Protein AF-A0A379UQJ4-F1 (afdb_monomer_lite)

Organism: Salmonella enterica I (NCBI:txid59201)

pLDDT: mean 82.6, std 14.88, range [49.59, 97.81]

Sequence (68 aa):
MKNFKKMMTLMALCLSVAITTSGYATTLPDIPEPLKNGTGAIDNNGVIYVGLGTAGTSWYKIDLKKAT

Radius of gyration: 22.98 Å; chains: 1; bounding box: 32×33×65 Å

Foldseek 3Di:
DVVVVVVVVVVVVVVVVVPDPPPPPPDFDDDPDDDDPWDWDADPQGKIKIADDVNPHDIDIGRPVVRD

Secondary structure (DSSP, 8-state):
-HHHHHHHHHHHHHHHHT-------PPPPPPSS--SS-EEEE-TTSEEEEE-GGGTT-EEEEETTT--

Structure (mmCIF, N/CA/C/O backbone):
data_AF-A0A379UQJ4-F1
#
_entry.id   AF-A0A379UQJ4-F1
#
loop_
_atom_site.group_PDB
_atom_site.id
_atom_site.type_symbol
_atom_site.label_atom_id
_atom_site.label_alt_id
_atom_site.label_comp_id
_atom_site.label_asym_id
_atom_site.label_entity_id
_atom_site.label_seq_id
_atom_site.pdbx_PDB_ins_code
_atom_site.Cartn_x
_atom_site.Cartn_y
_atom_site.Cartn_z
_atom_site.occupancy
_atom_site.B_iso_or_equiv
_atom_site.auth_seq_id
_atom_site.auth_comp_id
_atom_site.auth_asym_id
_atom_site.auth_atom_id
_atom_site.pdbx_PDB_model_num
ATOM 1 N N . MET A 1 1 ? -18.070 21.803 53.582 1.00 60.41 1 MET A N 1
ATOM 2 C CA . MET A 1 1 ? -18.356 20.597 52.756 1.00 60.41 1 MET A CA 1
ATOM 3 C C . MET A 1 1 ? -18.558 20.857 51.257 1.00 60.41 1 MET A C 1
ATOM 5 O O . MET A 1 1 ? -18.103 20.040 50.468 1.00 60.41 1 MET A O 1
ATOM 9 N N . LYS A 1 2 ? -19.216 21.946 50.821 1.00 63.59 2 LYS A N 1
ATOM 10 C CA . LYS A 1 2 ? -19.542 22.193 49.394 1.00 63.59 2 LYS A CA 1
ATOM 11 C C . LYS A 1 2 ? -18.311 22.261 48.466 1.00 63.59 2 LYS A C 1
ATOM 13 O O . LYS A 1 2 ? -18.353 21.733 47.362 1.00 63.59 2 LYS A O 1
ATOM 1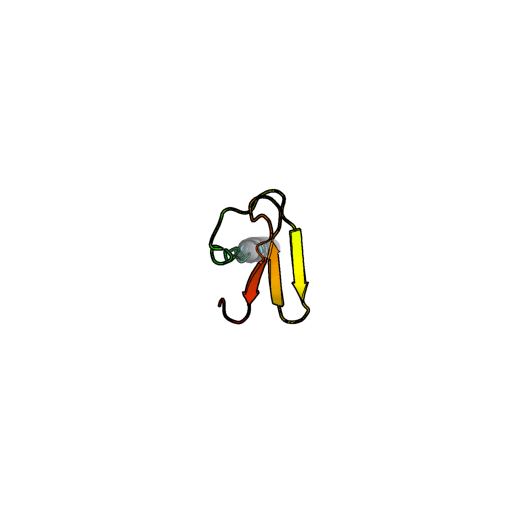8 N N . ASN A 1 3 ? -17.207 22.840 48.944 1.00 68.12 3 ASN A N 1
ATOM 19 C CA . ASN A 1 3 ? -15.966 22.999 48.171 1.00 68.12 3 ASN A CA 1
ATOM 20 C C . ASN A 1 3 ? -15.150 21.698 48.070 1.00 68.12 3 ASN A C 1
ATOM 22 O O . ASN A 1 3 ? -14.545 21.436 47.039 1.00 68.12 3 ASN A O 1
ATOM 26 N N . PHE A 1 4 ? -15.217 20.841 49.095 1.00 71.56 4 PHE A N 1
ATOM 27 C CA . PHE A 1 4 ? -14.573 19.524 49.094 1.00 71.56 4 PHE A CA 1
ATOM 28 C C . PHE A 1 4 ? -15.196 18.596 48.042 1.00 71.56 4 PHE A C 1
ATOM 30 O O . PHE A 1 4 ? -14.482 17.961 47.276 1.00 71.56 4 PHE A O 1
ATOM 37 N N . LYS A 1 5 ? -16.534 18.604 47.923 1.00 73.94 5 LYS A N 1
ATOM 38 C CA . LYS A 1 5 ? -17.243 17.832 46.889 1.00 73.94 5 LYS A CA 1
ATOM 39 C C . LYS A 1 5 ? -16.853 18.275 45.475 1.00 73.94 5 LYS A C 1
ATOM 41 O O . LYS A 1 5 ? -16.581 17.420 44.650 1.00 73.94 5 LYS A O 1
ATOM 46 N N . LYS A 1 6 ? -16.742 19.587 45.220 1.00 72.62 6 LYS A N 1
ATOM 47 C CA . LYS A 1 6 ? -16.299 20.131 43.920 1.00 72.62 6 LYS A CA 1
ATOM 48 C C . LYS A 1 6 ? -14.877 19.699 43.551 1.00 72.62 6 LYS A C 1
ATOM 50 O O . LYS A 1 6 ? -14.642 19.336 42.405 1.00 72.62 6 LYS A O 1
ATOM 55 N N . MET A 1 7 ? -13.956 19.709 44.516 1.00 76.06 7 MET A N 1
ATOM 56 C CA . MET A 1 7 ? -12.577 19.258 44.306 1.00 76.06 7 MET A CA 1
ATOM 57 C C . MET A 1 7 ? -12.520 17.759 43.987 1.00 76.06 7 MET A C 1
ATOM 59 O O . MET A 1 7 ? -11.818 17.353 43.067 1.00 76.06 7 MET A O 1
ATOM 63 N N . MET A 1 8 ? -13.331 16.950 44.674 1.00 75.75 8 MET A N 1
ATOM 64 C CA . MET A 1 8 ? -13.452 15.515 44.402 1.00 75.75 8 MET A CA 1
ATOM 65 C C . MET A 1 8 ? -14.076 15.227 43.028 1.00 75.75 8 MET A C 1
ATOM 67 O O . MET A 1 8 ? -13.612 14.336 42.324 1.00 75.75 8 MET A O 1
ATOM 71 N N . THR A 1 9 ? -15.079 16.006 42.608 1.00 77.06 9 THR A N 1
ATOM 72 C CA . THR A 1 9 ? -15.682 15.888 41.269 1.00 77.06 9 THR A CA 1
ATOM 73 C C . THR A 1 9 ? -14.702 16.283 40.161 1.00 77.06 9 THR A C 1
ATOM 75 O O . THR A 1 9 ? -14.639 15.602 39.142 1.00 77.06 9 THR A O 1
ATOM 78 N N . LEU A 1 10 ? -13.906 17.339 40.359 1.00 80.19 10 LEU A N 1
ATOM 79 C CA . LEU A 1 10 ? -12.886 17.760 39.395 1.00 80.19 10 LEU A CA 1
ATOM 80 C C . LEU A 1 10 ? -11.760 16.721 39.274 1.00 80.19 10 LEU A C 1
ATOM 82 O O . LEU A 1 10 ? -11.334 16.408 38.168 1.00 80.19 10 LEU A O 1
ATOM 86 N N . MET A 1 11 ? -11.335 16.131 40.394 1.00 78.56 11 MET A N 1
ATOM 87 C CA . MET A 1 11 ? -10.329 15.066 40.396 1.00 78.56 11 MET A CA 1
ATOM 88 C C . MET A 1 11 ? -10.826 13.805 39.670 1.00 78.56 11 MET A C 1
ATO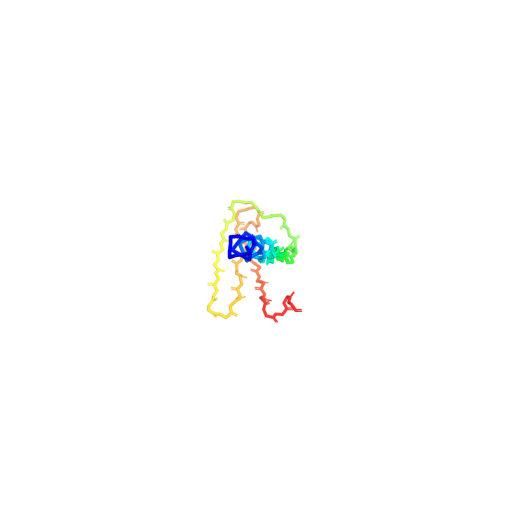M 90 O O . MET A 1 11 ? -10.082 13.210 38.894 1.00 78.56 11 MET A O 1
ATOM 94 N N . ALA A 1 12 ? -12.094 13.427 39.871 1.00 75.62 12 ALA A N 1
ATOM 95 C CA . ALA A 1 12 ? -12.714 12.301 39.172 1.00 75.62 12 ALA A CA 1
ATOM 96 C C . ALA A 1 12 ? -12.823 12.535 37.652 1.00 75.62 12 ALA A C 1
ATOM 98 O O . ALA A 1 12 ? -12.616 11.604 36.878 1.00 75.62 12 ALA A O 1
ATOM 99 N N . LEU A 1 13 ? -13.091 13.775 37.226 1.00 77.25 13 LEU A N 1
ATOM 100 C CA . LEU A 1 13 ? -13.113 14.157 35.812 1.00 77.25 13 LEU A CA 1
ATOM 101 C C . LEU A 1 13 ? -11.711 14.125 35.180 1.00 77.25 13 LEU A C 1
ATOM 103 O O . LEU A 1 13 ? -11.555 13.670 34.054 1.00 77.25 13 LEU A O 1
ATOM 107 N N . CYS A 1 14 ? -10.673 14.567 35.893 1.00 72.44 14 CYS A N 1
ATOM 108 C CA . CYS A 1 14 ? -9.300 14.494 35.382 1.00 72.44 14 CYS A CA 1
ATOM 109 C C . CYS A 1 14 ? -8.810 13.044 35.228 1.00 72.44 14 CYS A C 1
ATOM 111 O O . CYS A 1 14 ? -8.099 12.736 34.274 1.00 72.44 14 CYS A O 1
ATOM 113 N N . LEU A 1 15 ? -9.211 12.145 36.133 1.00 69.69 15 LEU A N 1
ATOM 114 C CA . LEU A 1 15 ? -8.858 10.723 36.060 1.00 69.69 15 LEU A CA 1
ATOM 115 C C . LEU A 1 15 ? -9.579 9.987 34.920 1.00 69.69 15 LEU A C 1
ATOM 117 O O . LEU A 1 15 ? -9.016 9.045 34.369 1.00 69.69 15 LEU A O 1
ATOM 121 N N . SER A 1 16 ? -10.785 10.414 34.525 1.00 66.31 16 SER A N 1
ATOM 122 C CA . SER A 1 16 ? -11.509 9.782 33.414 1.00 66.31 16 SER A CA 1
ATOM 123 C C . SER A 1 16 ? -10.960 10.158 32.032 1.00 66.31 16 SER A C 1
ATOM 125 O O . SER A 1 16 ? -11.085 9.368 31.101 1.00 66.31 16 SER A O 1
ATOM 127 N N . VAL A 1 17 ? -10.298 11.313 31.894 1.00 62.91 17 VAL A N 1
ATOM 128 C CA . VAL A 1 17 ? -9.662 11.748 30.632 1.00 62.91 17 VAL A CA 1
ATOM 129 C C . VAL A 1 17 ? -8.339 11.016 30.364 1.00 62.91 17 VAL A C 1
ATOM 131 O O . VAL A 1 17 ? -7.911 10.924 29.219 1.00 62.91 17 VAL A O 1
ATOM 134 N N . ALA A 1 18 ? -7.704 10.442 31.392 1.00 59.62 18 ALA A N 1
ATOM 135 C CA . ALA A 1 18 ? -6.458 9.684 31.247 1.00 59.62 18 ALA A CA 1
ATOM 136 C C . ALA A 1 18 ? -6.651 8.279 30.641 1.00 59.62 18 ALA A C 1
ATOM 138 O O . ALA A 1 18 ? -5.671 7.624 30.294 1.00 59.62 18 ALA A O 1
ATOM 139 N N . ILE A 1 19 ? -7.897 7.818 30.481 1.00 61.12 19 ILE A N 1
ATOM 140 C CA . ILE A 1 19 ? -8.231 6.554 29.811 1.00 61.12 19 ILE A CA 1
ATOM 141 C C . ILE A 1 19 ? -8.478 6.840 28.325 1.00 61.12 19 ILE A C 1
ATOM 143 O O . ILE A 1 19 ? -9.537 6.544 27.772 1.00 61.12 19 ILE A O 1
ATOM 147 N N . THR A 1 20 ? -7.520 7.475 27.657 1.00 62.62 20 THR A N 1
ATOM 148 C CA . THR A 1 20 ? -7.512 7.466 26.197 1.00 62.62 20 THR A CA 1
ATOM 149 C C . THR A 1 20 ? -6.985 6.110 25.756 1.00 62.62 20 THR A C 1
ATOM 151 O O . THR A 1 20 ? -5.907 5.669 26.151 1.00 62.62 20 THR A O 1
ATOM 154 N N . THR A 1 21 ? -7.781 5.403 24.961 1.00 60.72 21 THR A N 1
ATOM 155 C CA . THR A 1 21 ? -7.358 4.171 24.306 1.00 60.72 21 THR A CA 1
ATOM 156 C C . THR A 1 21 ? -6.108 4.477 23.490 1.00 60.72 21 THR A C 1
ATOM 158 O O . THR A 1 21 ? -6.171 5.271 22.548 1.00 60.72 21 THR A O 1
ATOM 161 N N . SER A 1 22 ? -4.976 3.855 23.818 1.00 59.44 22 SER A N 1
ATOM 162 C CA . SER A 1 22 ? -3.867 3.752 22.878 1.00 59.44 22 SER A CA 1
ATOM 163 C C . SER A 1 22 ? -4.394 2.961 21.686 1.00 59.44 22 SER A C 1
ATOM 165 O O . SER A 1 22 ? -4.515 1.739 21.751 1.00 59.44 22 SER A O 1
ATOM 167 N N . GLY A 1 23 ? -4.801 3.658 20.626 1.00 55.78 23 GLY A N 1
ATOM 168 C CA . GLY A 1 23 ? -5.087 3.020 19.353 1.00 55.78 23 GLY A CA 1
ATOM 169 C C . GLY A 1 23 ? -3.797 2.366 18.889 1.00 55.78 23 GLY A C 1
ATOM 170 O O . GLY A 1 23 ? -2.891 3.059 18.430 1.00 55.78 23 GLY A O 1
ATOM 171 N N . TYR A 1 24 ? -3.674 1.053 19.079 1.00 57.00 24 TYR A N 1
ATOM 172 C CA . TYR A 1 24 ? -2.588 0.289 18.491 1.00 57.00 24 TYR A CA 1
ATOM 173 C C . TYR A 1 24 ? -2.691 0.493 16.982 1.00 57.00 24 TYR A C 1
ATOM 175 O O . TYR A 1 24 ? -3.669 0.075 16.360 1.00 57.00 24 TYR A O 1
ATOM 183 N N . ALA A 1 25 ? -1.713 1.185 16.397 1.00 55.59 25 ALA A N 1
ATOM 184 C CA . ALA A 1 25 ? -1.553 1.191 14.956 1.00 55.59 25 ALA A CA 1
ATOM 185 C C . ALA A 1 25 ? -1.309 -0.264 14.555 1.00 55.59 25 ALA A C 1
ATOM 187 O O . ALA A 1 25 ? -0.242 -0.816 14.817 1.00 55.59 25 ALA A O 1
ATOM 188 N N . THR A 1 26 ? -2.338 -0.915 14.016 1.00 67.44 26 THR A N 1
ATOM 189 C CA . THR A 1 26 ? -2.192 -2.273 13.504 1.00 67.44 26 THR A CA 1
ATOM 190 C C . THR A 1 26 ? -1.249 -2.180 12.316 1.00 67.44 26 THR A C 1
ATOM 192 O O . THR A 1 26 ? -1.513 -1.445 11.362 1.00 67.44 26 THR A O 1
ATOM 195 N N . THR A 1 27 ? -0.106 -2.849 12.412 1.00 78.56 27 THR A N 1
ATOM 196 C CA . THR A 1 27 ? 0.858 -2.918 11.318 1.00 78.56 27 THR A CA 1
ATOM 197 C C . THR A 1 27 ? 0.240 -3.701 10.169 1.00 78.56 27 THR A C 1
ATOM 199 O O . THR A 1 27 ? -0.351 -4.758 10.387 1.00 78.56 27 THR A O 1
ATOM 202 N N . LEU A 1 28 ? 0.368 -3.181 8.949 1.00 86.88 28 LEU A N 1
ATOM 203 C CA . LEU A 1 28 ? -0.010 -3.923 7.750 1.00 86.88 28 LEU A CA 1
ATOM 204 C C . LEU A 1 28 ? 0.874 -5.175 7.616 1.00 86.88 28 LEU A C 1
ATOM 206 O O . LEU A 1 28 ? 2.010 -5.156 8.094 1.00 86.88 28 LEU A O 1
ATOM 210 N N . PRO A 1 29 ? 0.382 -6.249 6.975 1.00 87.94 29 PRO A N 1
ATOM 211 C CA . PRO A 1 29 ? 1.222 -7.394 6.656 1.00 87.94 29 PRO A CA 1
ATOM 212 C C . PRO A 1 29 ? 2.384 -6.976 5.751 1.00 87.94 29 PRO A C 1
ATOM 214 O O . PRO A 1 29 ? 2.241 -6.083 4.909 1.00 87.94 29 PRO A O 1
ATOM 217 N N . ASP A 1 30 ? 3.512 -7.663 5.904 1.00 90.44 30 ASP A N 1
ATOM 218 C CA . ASP A 1 30 ? 4.664 -7.470 5.033 1.00 90.44 30 ASP A CA 1
ATOM 219 C C . ASP A 1 30 ? 4.317 -7.830 3.584 1.00 90.44 30 ASP A C 1
ATOM 221 O O . ASP A 1 30 ? 3.592 -8.790 3.301 1.00 90.44 30 ASP A O 1
ATOM 225 N N . ILE A 1 31 ? 4.871 -7.057 2.655 1.00 91.62 31 ILE A N 1
ATOM 226 C CA . ILE A 1 31 ? 4.855 -7.375 1.226 1.00 91.62 31 ILE A CA 1
ATOM 227 C C . ILE A 1 31 ? 6.154 -8.104 0.840 1.00 91.62 31 ILE A C 1
ATOM 229 O O . ILE A 1 31 ? 7.162 -7.946 1.528 1.00 91.62 31 ILE A O 1
ATOM 233 N N . PRO A 1 32 ? 6.162 -8.898 -0.250 1.00 93.62 32 PRO A N 1
ATOM 234 C CA . PRO A 1 32 ? 7.279 -9.786 -0.602 1.00 93.62 32 PRO A CA 1
ATOM 235 C C . PRO A 1 32 ? 8.648 -9.121 -0.796 1.00 93.62 32 PRO A C 1
ATOM 237 O O . PRO A 1 32 ? 9.662 -9.815 -0.783 1.00 93.62 32 PRO A O 1
ATOM 240 N N . GLU A 1 33 ? 8.695 -7.803 -0.991 1.00 94.12 33 GLU A N 1
ATOM 241 C CA . GLU A 1 33 ? 9.932 -7.065 -1.226 1.00 94.12 33 GLU A CA 1
ATOM 242 C C . GLU A 1 33 ? 9.914 -5.669 -0.581 1.00 94.12 33 GLU A C 1
ATOM 244 O O . GLU A 1 33 ? 8.845 -5.078 -0.401 1.00 94.12 33 GLU A O 1
ATOM 249 N N . PRO A 1 34 ? 11.089 -5.100 -0.247 1.00 94.12 34 PRO A N 1
ATOM 250 C CA . PRO A 1 34 ? 11.173 -3.755 0.305 1.00 94.12 34 PRO A CA 1
ATOM 251 C C . PRO A 1 34 ? 10.593 -2.703 -0.646 1.00 94.12 34 PRO A C 1
ATOM 253 O O . PRO A 1 34 ? 10.979 -2.623 -1.815 1.00 94.12 34 PRO A O 1
ATOM 256 N N . LEU A 1 35 ? 9.738 -1.827 -0.117 1.00 95.31 35 LEU A N 1
ATOM 257 C CA . LEU A 1 35 ? 9.127 -0.737 -0.873 1.00 95.31 35 LEU A CA 1
ATOM 258 C C . LEU A 1 35 ? 9.642 0.625 -0.405 1.00 95.31 35 LEU A C 1
ATOM 260 O O . LEU A 1 35 ? 9.362 1.081 0.702 1.00 95.31 35 LEU A O 1
ATOM 264 N N . LYS A 1 36 ? 10.367 1.305 -1.292 1.00 96.69 36 LYS A N 1
ATOM 265 C CA . LYS A 1 36 ? 10.819 2.690 -1.149 1.00 96.69 36 LYS A CA 1
ATOM 266 C C . LYS A 1 36 ? 10.567 3.434 -2.457 1.00 96.69 36 LYS A C 1
ATOM 268 O O . LYS A 1 36 ? 10.769 2.879 -3.534 1.00 96.69 36 LYS A O 1
ATOM 273 N N . ASN A 1 37 ? 10.163 4.703 -2.359 1.00 97.38 37 ASN A N 1
ATOM 274 C CA . ASN A 1 37 ? 9.839 5.567 -3.505 1.00 97.38 37 ASN A CA 1
ATOM 275 C C . ASN A 1 37 ? 8.771 4.967 -4.447 1.00 97.38 37 ASN A C 1
ATOM 277 O O . ASN A 1 37 ? 8.796 5.216 -5.650 1.00 97.38 37 ASN A O 1
ATOM 281 N N . GLY A 1 38 ? 7.873 4.141 -3.905 1.00 96.56 38 GLY A N 1
ATOM 282 C CA . GLY A 1 38 ? 6.730 3.589 -4.626 1.00 96.56 38 GLY A CA 1
ATOM 283 C C . GLY A 1 38 ? 5.520 4.519 -4.604 1.00 96.56 38 GLY A C 1
ATOM 284 O O . GLY A 1 38 ? 5.593 5.670 -4.169 1.00 96.56 38 GLY A O 1
ATOM 285 N N . THR A 1 39 ? 4.386 3.994 -5.047 1.00 97.81 39 THR A N 1
ATOM 286 C CA . THR A 1 39 ? 3.087 4.664 -4.978 1.00 97.81 39 THR A CA 1
ATOM 287 C C . THR A 1 39 ? 2.021 3.713 -4.451 1.00 97.81 39 THR A C 1
ATOM 289 O O . THR A 1 39 ? 2.233 2.499 -4.379 1.00 97.81 39 THR A O 1
ATOM 292 N N . GLY A 1 40 ? 0.864 4.264 -4.100 1.00 96.75 40 GLY A N 1
ATOM 293 C CA . GLY A 1 40 ? -0.277 3.459 -3.719 1.00 96.75 40 GLY A CA 1
ATOM 294 C C . GLY A 1 40 ? -1.592 4.216 -3.707 1.00 96.75 40 GLY A C 1
ATOM 295 O O . GLY A 1 40 ? -1.635 5.446 -3.762 1.00 96.75 40 GLY A O 1
ATOM 296 N N . ALA A 1 41 ? -2.667 3.443 -3.634 1.00 97.56 41 ALA A N 1
ATOM 297 C CA . ALA A 1 41 ? -4.034 3.921 -3.517 1.00 97.56 41 ALA A CA 1
ATOM 298 C C . ALA A 1 41 ? -4.835 2.979 -2.614 1.00 97.56 41 ALA A C 1
ATOM 300 O O . ALA A 1 41 ? -4.508 1.800 -2.483 1.00 97.56 41 ALA A O 1
ATOM 301 N N . ILE A 1 42 ? -5.899 3.500 -2.013 1.00 96.44 42 ILE A N 1
ATOM 302 C CA . ILE A 1 42 ? -6.881 2.715 -1.267 1.00 96.44 42 ILE A CA 1
ATOM 303 C C . ILE A 1 42 ? -8.237 2.848 -1.954 1.00 96.44 42 ILE A C 1
ATOM 305 O O . ILE A 1 42 ? -8.628 3.952 -2.340 1.00 96.44 42 ILE A O 1
ATOM 309 N N . ASP A 1 43 ? -8.932 1.730 -2.144 1.00 95.50 43 ASP A N 1
ATOM 310 C CA . ASP A 1 43 ? -10.291 1.740 -2.683 1.00 95.50 43 ASP A CA 1
ATOM 311 C C . ASP A 1 43 ? -11.357 1.876 -1.578 1.00 95.50 43 ASP A C 1
ATOM 313 O O . ASP A 1 43 ? -11.086 1.752 -0.381 1.00 95.50 43 ASP A O 1
ATOM 317 N N . ASN A 1 44 ? -12.610 2.094 -1.985 1.00 95.06 44 ASN A N 1
ATOM 318 C CA . ASN A 1 44 ? -13.745 2.237 -1.062 1.00 95.06 44 ASN A CA 1
ATOM 319 C C . ASN A 1 44 ? -14.050 0.962 -0.253 1.00 95.06 44 ASN A C 1
ATOM 321 O O . ASN A 1 44 ? -14.834 1.007 0.695 1.00 95.06 44 ASN A O 1
ATOM 325 N N . ASN A 1 45 ? -13.467 -0.179 -0.625 1.00 92.94 45 ASN A N 1
ATOM 326 C CA . ASN A 1 45 ? -13.659 -1.452 0.057 1.00 92.94 45 ASN A CA 1
ATOM 327 C C . ASN A 1 45 ? -12.582 -1.721 1.112 1.00 92.94 45 ASN A C 1
ATOM 329 O O . ASN A 1 45 ? -12.702 -2.719 1.828 1.00 92.94 45 ASN A O 1
ATOM 333 N N . GLY A 1 46 ? -11.590 -0.836 1.246 1.00 91.19 46 GLY A N 1
ATOM 334 C CA . GLY A 1 46 ? -10.466 -1.009 2.159 1.00 91.19 46 GLY A CA 1
ATOM 335 C C . GLY A 1 46 ? -9.374 -1.912 1.589 1.00 91.19 46 GLY A C 1
ATOM 336 O O . GLY A 1 46 ? -8.644 -2.531 2.360 1.00 91.19 46 GLY A O 1
ATOM 337 N N . VAL A 1 47 ? -9.263 -2.021 0.262 1.00 95.31 47 VAL A N 1
ATOM 338 C CA . VAL A 1 47 ? -8.128 -2.687 -0.383 1.00 95.31 47 VAL A CA 1
ATOM 339 C C . VAL A 1 47 ? -7.059 -1.650 -0.694 1.00 95.31 47 VAL A C 1
ATOM 341 O O . VAL A 1 47 ? -7.307 -0.671 -1.400 1.00 95.31 47 VAL A O 1
ATOM 344 N N . ILE A 1 48 ? -5.861 -1.874 -0.166 1.00 95.69 48 ILE A N 1
ATOM 345 C CA . ILE A 1 48 ? -4.676 -1.066 -0.437 1.00 95.69 48 ILE A CA 1
ATOM 346 C C . ILE A 1 48 ? -3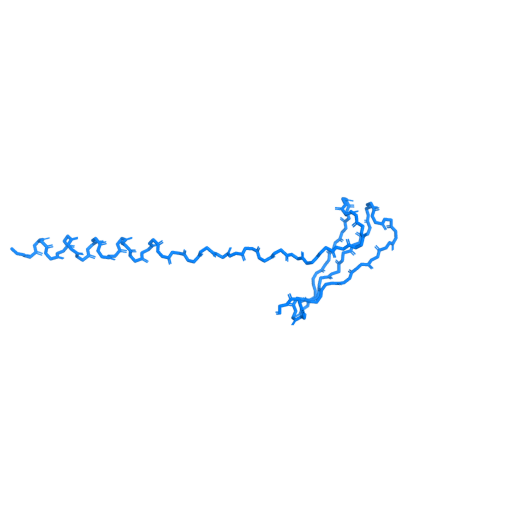.933 -1.686 -1.619 1.00 95.69 48 ILE A C 1
ATOM 348 O O . ILE A 1 48 ? -3.630 -2.877 -1.593 1.00 95.69 48 ILE A O 1
ATOM 352 N N . TYR A 1 49 ? -3.590 -0.875 -2.614 1.00 96.75 49 TYR A N 1
ATOM 353 C CA . TYR A 1 49 ? -2.717 -1.237 -3.728 1.00 96.75 49 TYR A CA 1
ATOM 354 C C . TYR A 1 49 ? -1.406 -0.472 -3.590 1.00 96.75 49 TYR A C 1
ATOM 356 O O . TYR A 1 49 ? -1.431 0.753 -3.484 1.00 96.75 49 TYR A O 1
ATOM 364 N N . VAL A 1 50 ? -0.274 -1.174 -3.603 1.00 97.38 50 VAL A N 1
ATOM 365 C CA . VAL A 1 50 ? 1.066 -0.568 -3.535 1.00 97.38 50 VAL A CA 1
ATOM 366 C C . VAL A 1 50 ? 1.991 -1.184 -4.573 1.00 97.38 50 VAL A C 1
ATOM 368 O O . VAL A 1 50 ? 1.892 -2.373 -4.871 1.00 97.38 50 VAL A O 1
ATOM 371 N N . GLY A 1 51 ? 2.898 -0.384 -5.121 1.00 97.62 51 GLY A N 1
ATOM 372 C CA . GLY A 1 51 ? 3.858 -0.846 -6.120 1.00 97.62 51 GLY A CA 1
ATOM 373 C C . GLY A 1 51 ? 4.814 0.251 -6.568 1.00 97.62 51 GLY A C 1
ATOM 374 O O . GLY A 1 51 ? 4.847 1.340 -5.986 1.00 97.62 51 GLY A O 1
ATOM 375 N N . LEU A 1 52 ? 5.558 -0.025 -7.639 1.00 97.62 52 LEU A N 1
ATOM 376 C CA . LEU A 1 52 ? 6.594 0.857 -8.195 1.00 97.62 52 LEU A CA 1
ATOM 377 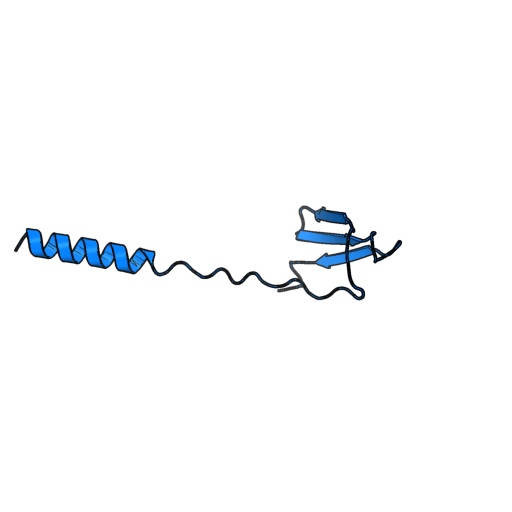C C . LEU A 1 52 ? 7.776 1.113 -7.235 1.00 97.62 52 LEU A C 1
ATOM 379 O O . LEU A 1 52 ? 7.951 0.445 -6.218 1.00 97.62 52 LEU A O 1
ATOM 383 N N . GLY A 1 53 ? 8.633 2.081 -7.569 1.00 96.81 53 GLY A N 1
ATOM 384 C CA . GLY A 1 53 ? 9.823 2.389 -6.779 1.00 96.81 53 GLY A CA 1
ATOM 385 C C . GLY A 1 53 ? 10.813 1.226 -6.794 1.00 96.81 53 GLY A C 1
ATOM 386 O O . GLY A 1 53 ? 11.136 0.694 -7.856 1.00 96.81 53 GLY A O 1
ATOM 387 N N . THR A 1 54 ? 11.283 0.807 -5.620 1.00 97.56 54 THR A N 1
ATOM 388 C CA . THR A 1 54 ? 12.165 -0.367 -5.487 1.00 97.56 54 THR A CA 1
ATOM 389 C C . THR A 1 54 ? 11.492 -1.694 -5.838 1.00 97.56 54 THR A C 1
ATOM 391 O O . THR A 1 54 ? 12.210 -2.646 -6.117 1.00 97.56 54 THR A O 1
ATOM 394 N N . ALA A 1 55 ? 10.156 -1.744 -5.898 1.00 96.50 55 ALA A N 1
ATOM 395 C CA . ALA A 1 55 ? 9.402 -2.904 -6.380 1.00 96.50 55 ALA A CA 1
ATOM 396 C C . ALA A 1 55 ? 9.378 -3.011 -7.924 1.00 96.50 55 ALA A C 1
ATOM 398 O O . ALA A 1 55 ? 8.748 -3.900 -8.492 1.00 96.50 55 ALA A O 1
ATOM 399 N N . GLY A 1 56 ? 10.032 -2.091 -8.648 1.00 96.38 56 GLY A N 1
ATOM 400 C CA . GLY A 1 56 ? 10.105 -2.122 -10.108 1.00 96.38 56 GLY A CA 1
ATOM 401 C C . GLY A 1 56 ? 8.727 -1.983 -10.757 1.00 96.38 56 GLY A C 1
ATOM 402 O O . GLY A 1 56 ? 8.086 -0.942 -10.646 1.00 96.38 56 GLY A O 1
ATOM 403 N N . THR A 1 57 ? 8.277 -3.022 -11.457 1.00 97.12 57 THR A N 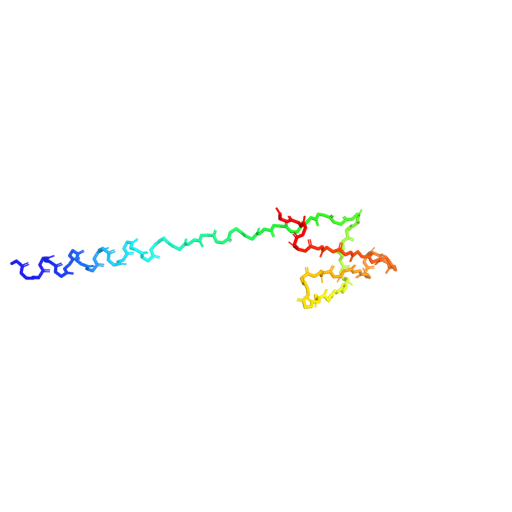1
ATOM 404 C CA . THR A 1 57 ? 6.941 -3.082 -12.075 1.00 97.12 57 THR A CA 1
ATOM 405 C C . THR A 1 57 ? 5.943 -3.917 -11.269 1.00 97.12 57 THR A C 1
ATOM 407 O O . THR A 1 57 ? 4.795 -4.063 -11.695 1.00 97.12 57 THR A O 1
ATOM 410 N N . SER A 1 58 ? 6.353 -4.452 -10.116 1.00 97.38 58 SER A N 1
ATOM 411 C CA . SER A 1 58 ? 5.506 -5.262 -9.244 1.00 97.38 58 SER A CA 1
ATOM 412 C C . SER A 1 58 ? 4.426 -4.425 -8.559 1.00 97.38 58 SER A C 1
ATOM 414 O O . SER A 1 58 ? 4.625 -3.254 -8.218 1.00 97.38 58 SER A O 1
ATOM 416 N N . TRP A 1 59 ? 3.281 -5.068 -8.326 1.00 97.69 59 TRP A N 1
ATOM 417 C CA . TRP A 1 59 ? 2.142 -4.517 -7.599 1.00 97.69 59 TRP A CA 1
ATOM 418 C C . TRP A 1 59 ? 1.585 -5.543 -6.615 1.00 97.69 59 TRP A C 1
ATOM 420 O O . TRP A 1 59 ? 1.442 -6.722 -6.941 1.00 97.69 59 TRP A O 1
ATOM 430 N N . TYR A 1 60 ? 1.211 -5.065 -5.432 1.00 96.69 60 TYR A N 1
ATOM 431 C CA . TYR A 1 60 ? 0.670 -5.860 -4.335 1.00 96.69 60 TYR A CA 1
ATOM 432 C C . TYR A 1 60 ? -0.667 -5.294 -3.869 1.00 96.69 60 TYR A C 1
ATOM 434 O O . TYR A 1 60 ? -0.909 -4.089 -3.964 1.00 96.69 60 TYR A O 1
ATOM 442 N N . LYS A 1 61 ? -1.526 -6.172 -3.341 1.00 95.25 61 LYS A N 1
ATOM 443 C CA . LYS A 1 61 ? -2.804 -5.794 -2.732 1.00 95.25 61 LYS A CA 1
ATOM 444 C C . LYS A 1 61 ? -2.894 -6.281 -1.290 1.00 95.25 61 LYS A C 1
ATOM 446 O O . LYS A 1 61 ? -2.536 -7.424 -1.012 1.00 95.25 61 LYS A O 1
ATOM 451 N N . ILE A 1 62 ? -3.424 -5.444 -0.405 1.00 94.44 62 ILE A N 1
ATOM 452 C CA . ILE A 1 62 ? -3.682 -5.765 1.002 1.00 94.44 62 ILE A CA 1
ATOM 453 C C . ILE A 1 62 ? -5.165 -5.519 1.270 1.00 94.44 62 ILE A C 1
ATOM 455 O O . ILE A 1 62 ? -5.641 -4.395 1.141 1.00 94.44 62 ILE A O 1
ATOM 459 N N . ASP A 1 63 ? -5.900 -6.573 1.617 1.00 92.88 63 ASP A N 1
ATOM 460 C CA . ASP A 1 63 ? -7.322 -6.496 1.961 1.00 92.88 63 ASP A CA 1
ATOM 461 C C . ASP A 1 63 ? -7.467 -6.308 3.478 1.00 92.88 63 ASP A C 1
ATOM 463 O O . ASP A 1 63 ? -7.277 -7.257 4.242 1.00 92.88 63 ASP A O 1
ATOM 467 N N . LEU A 1 64 ? -7.795 -5.088 3.919 1.00 87.06 64 LEU A N 1
ATOM 468 C CA . LEU A 1 64 ? -7.896 -4.752 5.345 1.00 87.06 64 LEU A CA 1
ATOM 469 C C . LEU A 1 64 ? -9.005 -5.521 6.071 1.00 87.06 64 LEU A C 1
ATOM 471 O O . LEU A 1 64 ? -8.922 -5.683 7.283 1.00 87.06 64 LEU A O 1
ATOM 475 N N . LYS A 1 65 ? -10.021 -6.018 5.353 1.00 83.75 65 LYS A N 1
ATOM 476 C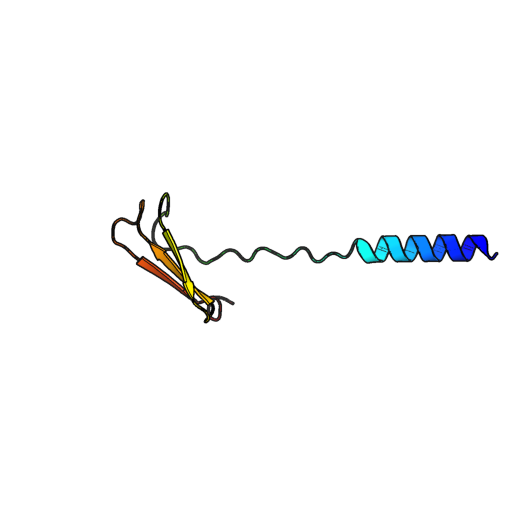 CA . LYS A 1 65 ? -11.111 -6.812 5.945 1.00 83.75 65 LYS A CA 1
ATOM 477 C C . LYS A 1 65 ? -10.740 -8.281 6.128 1.00 83.75 65 LYS A C 1
ATOM 479 O O . LYS A 1 65 ? -11.438 -8.992 6.841 1.00 83.75 65 LYS A O 1
ATOM 484 N N . LYS A 1 66 ? -9.683 -8.744 5.454 1.00 70.25 66 LYS A N 1
ATOM 485 C CA . LYS A 1 66 ? -9.114 -10.093 5.621 1.00 70.25 66 LYS A CA 1
ATOM 486 C C . LYS A 1 66 ? -7.846 -10.108 6.468 1.00 70.25 66 LYS A C 1
ATOM 488 O O . LYS A 1 66 ? -7.403 -11.181 6.857 1.00 70.25 66 LYS A O 1
ATOM 493 N N . ALA A 1 67 ? -7.237 -8.944 6.683 1.00 58.94 67 ALA A N 1
ATOM 494 C CA . ALA A 1 67 ? -6.022 -8.790 7.475 1.00 58.94 67 ALA A CA 1
ATOM 495 C C . ALA A 1 67 ? -6.291 -8.698 8.992 1.00 58.94 67 ALA A C 1
ATOM 497 O O . ALA A 1 67 ? -5.338 -8.686 9.767 1.00 58.94 67 ALA A O 1
ATOM 498 N N . THR A 1 68 ? -7.565 -8.638 9.397 1.00 49.59 68 THR A N 1
ATOM 499 C CA . THR A 1 68 ? -8.058 -8.691 10.786 1.00 49.59 68 THR A CA 1
ATOM 500 C C . THR A 1 68 ? -8.818 -9.980 11.036 1.00 49.59 68 THR A C 1
ATOM 502 O O . THR A 1 68 ? -8.621 -10.578 12.113 1.00 49.59 68 THR A O 1
#